Protein AF-A0A183Q0Q3-F1 (afdb_monomer_lite)

pLDDT: mean 81.03, std 18.26, range [31.83, 97.31]

InterPro domains:
  IPR005615 Glutathione synthase [PF03917] (34-105)
  IPR005615 Glutathione synthase [PTHR11130] (34-170)
  IPR037013 Glutathione synthase, substrate-binding domain superfamily [G3DSA:3.40.50.1760] (90-171)

Sequence (171 aa):
MLHVQGDLCDTKRTSLANRLQSTVVAAQSDIETQDEAWDGLLIRQVEFNMIACSFCGLAQRIVPQHRISLSLHGISSDLNNRVPDCFSADRFTEALLSACRMYVEDCSRRNLIASNISILVVVGKNEKNIYDQRALIGCLLLKNPKVNVLYHSFDYLKTGLKLDVNSRLFV

Radius of gyration: 22.53 Å; chains: 1; bounding box: 51×48×58 Å

Foldseek 3Di:
DDDPDDDDDVVVVVVVVVVVVVQVVVVPPDPPDPDPVCVPDRDDDDDDDDPPDFDLLPVQVVLVVVQVVCVVVVNNPPSCVVRPGDCSLVVVLVVVVVVQVVVCVVCVVVVHDDDQDAAEDEAAPPRDRVVRVCSSVVSNCVVPVSHHYHYDYPVCVVPVWDADPVRDIDD

Organism: NCBI:txid31246

Secondary structure (DSSP, 8-state):
---------HHHHHHHHHHHHHHHHHHTS------GGGTT----------SS---TTHHHHHHHHHHHHHHHTT--TTHHHHS----HHHHHHHHHHHHHHHHHHHHHHTT----S-EEEEEE-TT-S-HHHHHHHHHHHHHH-TT-EEEEEEHHHHHHH-EE-TT--EE-

Structure (mmCIF, N/CA/C/O backbone):
data_AF-A0A183Q0Q3-F1
#
_entry.id   AF-A0A183Q0Q3-F1
#
loop_
_atom_site.group_PDB
_atom_site.id
_atom_site.type_symbol
_atom_site.label_atom_id
_atom_site.label_alt_id
_atom_site.label_comp_id
_atom_site.label_asym_id
_atom_site.label_entity_id
_at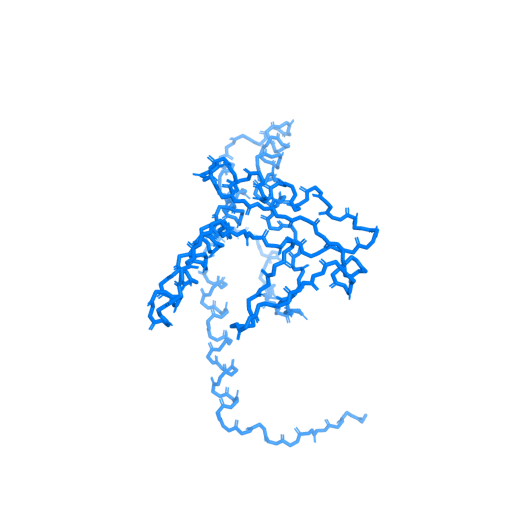om_site.label_seq_id
_atom_site.pdbx_PDB_ins_code
_atom_site.Cartn_x
_atom_site.Cartn_y
_atom_site.Cartn_z
_atom_site.occupancy
_atom_site.B_iso_or_equiv
_atom_site.auth_seq_id
_atom_site.auth_comp_id
_atom_site.auth_asym_id
_atom_site.auth_atom_id
_atom_site.pdbx_PDB_model_num
ATOM 1 N N . MET A 1 1 ? -11.225 -35.296 -24.385 1.00 33.66 1 MET A N 1
ATOM 2 C CA . MET A 1 1 ? -12.671 -35.185 -24.104 1.00 33.66 1 MET A CA 1
ATOM 3 C C . MET A 1 1 ? -12.832 -34.095 -23.046 1.00 33.66 1 MET A C 1
ATOM 5 O O . MET A 1 1 ? -12.749 -34.376 -21.862 1.00 33.66 1 MET A O 1
ATOM 9 N N . LEU A 1 2 ? -12.878 -32.830 -23.477 1.00 31.83 2 LEU A N 1
ATOM 10 C CA . LEU A 1 2 ? -13.093 -31.678 -22.595 1.00 31.83 2 LEU A CA 1
ATOM 11 C C . LEU A 1 2 ? -14.595 -31.401 -22.574 1.00 31.83 2 LEU A C 1
ATOM 13 O O . LEU A 1 2 ? -15.208 -31.262 -23.631 1.00 31.83 2 LEU A O 1
ATOM 17 N N . HIS A 1 3 ? -15.175 -31.397 -21.377 1.00 34.91 3 HIS A N 1
ATOM 18 C CA . HIS A 1 3 ? -16.588 -31.129 -21.148 1.00 34.91 3 HIS A CA 1
ATOM 19 C C . HIS A 1 3 ? -16.975 -29.761 -21.725 1.00 34.91 3 HIS A C 1
ATOM 21 O O . HIS A 1 3 ? -16.546 -28.720 -21.233 1.00 34.91 3 HIS A O 1
ATOM 27 N N . VAL A 1 4 ? -17.822 -29.779 -22.754 1.00 44.34 4 VAL A N 1
ATOM 28 C CA . VAL A 1 4 ? -18.576 -28.614 -23.219 1.00 44.34 4 VAL A CA 1
ATOM 29 C C . VAL A 1 4 ? -19.659 -28.357 -22.173 1.00 44.34 4 VAL A C 1
ATOM 31 O O . VAL A 1 4 ? -20.677 -29.048 -22.145 1.00 44.34 4 VAL A O 1
ATOM 34 N N . GLN A 1 5 ? -19.417 -27.421 -21.255 1.00 40.16 5 GLN A N 1
ATOM 35 C CA . GLN A 1 5 ? -20.437 -26.977 -20.309 1.00 40.16 5 GLN A CA 1
ATOM 36 C C . GLN A 1 5 ? -21.215 -25.797 -20.900 1.00 40.16 5 GLN A C 1
ATOM 38 O O . GLN A 1 5 ? -20.682 -24.703 -21.050 1.00 40.16 5 GLN A O 1
ATOM 43 N N . GLY A 1 6 ? -22.463 -26.120 -21.255 1.00 43.84 6 GLY A N 1
ATOM 44 C CA . GLY A 1 6 ? -23.705 -25.339 -21.232 1.00 43.84 6 GLY A CA 1
ATOM 45 C C . GLY A 1 6 ? -23.664 -23.814 -21.342 1.00 43.84 6 GLY A C 1
ATOM 46 O O . GLY A 1 6 ? -23.027 -23.129 -20.548 1.00 43.84 6 GLY A O 1
ATOM 47 N N . ASP A 1 7 ? -24.465 -23.319 -22.288 1.00 52.72 7 ASP A N 1
ATOM 48 C CA . ASP A 1 7 ? -24.843 -21.928 -22.545 1.00 52.72 7 ASP A CA 1
ATOM 49 C C . ASP A 1 7 ? -24.626 -20.945 -21.384 1.00 52.72 7 ASP A C 1
ATOM 51 O O . ASP A 1 7 ? -25.383 -20.878 -20.412 1.00 52.72 7 ASP A O 1
ATOM 55 N N . LEU A 1 8 ? -23.604 -20.099 -21.537 1.00 49.75 8 LEU A N 1
ATOM 56 C CA . LEU A 1 8 ? -23.497 -18.855 -20.785 1.00 49.75 8 LEU A CA 1
ATOM 57 C C . LEU A 1 8 ? -24.752 -18.009 -21.041 1.00 49.75 8 LEU A C 1
ATOM 59 O O . LEU A 1 8 ? -24.948 -17.529 -22.153 1.00 49.75 8 LEU A O 1
ATOM 63 N N . CYS A 1 9 ? -25.552 -17.803 -19.991 1.00 61.44 9 CYS A N 1
ATOM 64 C CA . CYS A 1 9 ? -26.641 -16.825 -19.939 1.00 61.44 9 CYS A CA 1
ATOM 65 C C . CYS A 1 9 ? -26.205 -15.492 -20.575 1.00 61.44 9 CYS A C 1
ATOM 67 O O . CYS A 1 9 ? -25.105 -15.009 -20.284 1.00 61.44 9 CYS A O 1
ATOM 69 N N . ASP A 1 10 ? -27.052 -14.902 -21.424 1.00 58.94 10 ASP A N 1
ATOM 70 C CA . ASP A 1 10 ? -26.712 -13.748 -22.269 1.00 58.94 10 ASP A CA 1
ATOM 71 C C . ASP A 1 10 ? -26.105 -12.581 -21.483 1.00 58.94 10 ASP A C 1
ATOM 73 O O . ASP A 1 10 ? -25.152 -11.957 -21.937 1.00 58.94 10 ASP A O 1
ATOM 77 N N . THR A 1 11 ? -26.527 -12.356 -20.239 1.00 54.56 11 THR A N 1
ATOM 78 C CA . THR A 1 11 ? -25.952 -11.334 -19.350 1.00 54.56 11 THR A CA 1
ATOM 79 C C . THR A 1 11 ? -24.469 -11.562 -19.046 1.00 54.56 11 THR A C 1
ATOM 81 O O . THR A 1 11 ? -23.697 -10.604 -18.968 1.00 54.56 11 THR A O 1
ATOM 84 N N . LYS A 1 12 ? -24.036 -12.821 -18.90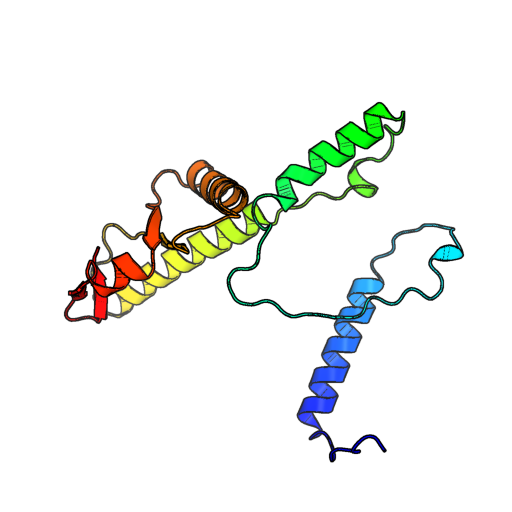3 1.00 51.16 12 LYS A N 1
ATOM 85 C CA . LYS A 1 12 ? -22.619 -13.171 -18.718 1.00 51.16 12 LYS A CA 1
ATOM 86 C C . LYS A 1 12 ? -21.833 -13.031 -20.018 1.00 51.16 12 LYS A C 1
ATOM 88 O O . LYS A 1 12 ? -20.692 -12.583 -19.954 1.00 51.16 12 LYS A O 1
ATOM 93 N N . ARG A 1 13 ? -22.425 -13.344 -21.180 1.00 56.53 13 ARG A N 1
ATOM 94 C CA . ARG A 1 13 ? -21.788 -13.105 -22.491 1.00 56.53 13 ARG A CA 1
ATOM 95 C C . ARG A 1 13 ? -21.576 -11.614 -22.735 1.00 56.53 13 ARG A C 1
ATOM 97 O O . ARG A 1 13 ? -20.466 -11.221 -23.075 1.00 56.53 13 ARG A O 1
ATOM 104 N N . THR A 1 14 ? -22.580 -10.784 -22.463 1.00 56.16 14 THR A N 1
ATOM 105 C CA . THR A 1 14 ? -22.493 -9.325 -22.615 1.00 56.16 14 THR A CA 1
ATOM 106 C C . THR A 1 14 ? -21.508 -8.708 -21.621 1.00 56.16 14 THR A C 1
ATOM 108 O O . THR A 1 14 ? -20.719 -7.844 -21.988 1.00 56.16 14 THR A O 1
ATOM 111 N N . SER A 1 15 ? -21.473 -9.191 -20.373 1.00 64.25 15 SER A N 1
ATOM 112 C CA . SER A 1 15 ? -20.476 -8.766 -19.378 1.00 64.25 15 SER A CA 1
ATOM 113 C C . SER A 1 15 ? -19.047 -9.128 -19.797 1.00 64.25 15 SER A C 1
ATOM 115 O O . SER A 1 15 ? -18.138 -8.306 -19.673 1.00 64.25 15 SER A O 1
ATOM 117 N N . LEU A 1 16 ? -18.844 -10.336 -20.333 1.00 58.16 16 LEU A N 1
ATOM 118 C CA . LEU A 1 16 ? -17.544 -10.784 -20.825 1.00 58.16 16 LEU A CA 1
ATOM 119 C C . LEU A 1 16 ? -17.117 -9.992 -22.068 1.00 58.16 16 LEU A C 1
ATOM 121 O O . LEU A 1 16 ? -15.980 -9.539 -22.130 1.00 58.16 16 LEU A O 1
ATOM 125 N N . ALA A 1 17 ? -18.032 -9.762 -23.012 1.00 62.97 17 ALA A N 1
ATOM 126 C CA . ALA A 1 17 ? -17.789 -8.967 -24.213 1.00 62.97 17 ALA A CA 1
ATOM 127 C C . ALA A 1 17 ? -17.422 -7.516 -23.873 1.00 62.97 17 ALA A C 1
ATOM 129 O O . ALA A 1 17 ? -16.444 -6.997 -24.399 1.00 62.97 17 ALA A O 1
ATOM 130 N N . ASN A 1 18 ? -18.123 -6.894 -22.921 1.00 60.84 18 ASN A N 1
ATOM 131 C CA . ASN A 1 18 ? -17.807 -5.539 -22.466 1.00 60.84 18 ASN A CA 1
ATOM 132 C C . ASN A 1 18 ? -16.433 -5.468 -21.788 1.00 60.84 18 ASN A C 1
ATOM 134 O O . ASN A 1 18 ? -15.676 -4.535 -22.038 1.00 60.84 18 ASN A O 1
ATOM 138 N N . ARG A 1 19 ? -16.075 -6.470 -20.972 1.00 54.09 19 ARG A N 1
ATOM 139 C CA . ARG A 1 19 ? -14.742 -6.553 -20.353 1.00 54.09 19 ARG A CA 1
ATOM 140 C C . ARG A 1 19 ? -13.642 -6.719 -21.396 1.00 54.09 19 ARG A C 1
ATOM 142 O O . ARG A 1 19 ? -12.633 -6.032 -21.308 1.00 54.09 19 ARG A O 1
ATOM 149 N N . LEU A 1 20 ? -13.856 -7.585 -22.387 1.00 52.72 20 LEU A N 1
ATOM 150 C CA . LEU A 1 20 ? -12.929 -7.779 -23.501 1.00 52.72 20 LEU A CA 1
ATOM 151 C C . LEU A 1 20 ? -12.763 -6.487 -24.307 1.00 52.72 20 LEU A C 1
ATOM 153 O O . LEU A 1 20 ? -11.634 -6.099 -24.587 1.00 52.72 20 LEU A O 1
ATOM 157 N N . GLN A 1 21 ? -13.854 -5.772 -24.586 1.00 59.03 21 GLN A N 1
ATOM 158 C CA . GLN A 1 21 ? -13.817 -4.480 -25.270 1.00 59.03 21 GLN A CA 1
ATOM 159 C C . GLN A 1 21 ? -13.019 -3.439 -24.468 1.00 59.03 21 GLN A C 1
ATOM 161 O O . GLN A 1 21 ? -12.169 -2.755 -25.028 1.00 59.03 21 GLN A O 1
ATOM 166 N N . SER A 1 22 ? -13.230 -3.343 -23.149 1.00 58.88 22 SER A N 1
ATOM 167 C CA . SER A 1 22 ? -12.467 -2.427 -22.288 1.00 58.88 22 SER A CA 1
ATOM 168 C C . SER A 1 22 ? -10.980 -2.780 -22.215 1.00 58.88 22 SER A C 1
ATOM 170 O O . SER A 1 22 ? -10.145 -1.883 -22.155 1.00 58.88 22 SER A O 1
ATOM 172 N N . THR A 1 23 ? -10.629 -4.068 -22.249 1.00 52.84 23 THR A N 1
ATOM 173 C CA . THR A 1 23 ? -9.229 -4.515 -22.303 1.00 52.84 23 THR A CA 1
ATOM 174 C C . THR A 1 23 ? -8.585 -4.213 -23.655 1.00 52.84 23 THR A C 1
ATOM 176 O O . THR A 1 23 ? -7.438 -3.786 -23.680 1.00 52.84 23 THR A O 1
ATOM 179 N N . VAL A 1 24 ? -9.314 -4.369 -24.764 1.00 55.69 24 VAL A N 1
ATOM 180 C CA . VAL A 1 24 ? -8.835 -3.996 -26.106 1.00 55.69 24 VAL A CA 1
ATOM 181 C C . VAL A 1 24 ? -8.574 -2.493 -26.187 1.00 55.69 24 VAL A C 1
ATOM 183 O O . VAL A 1 24 ? -7.516 -2.091 -26.650 1.00 55.69 24 VAL A O 1
ATOM 186 N N . VAL A 1 25 ? -9.480 -1.668 -25.659 1.00 56.56 25 VAL A N 1
ATOM 187 C CA . VAL A 1 25 ? -9.302 -0.207 -25.617 1.00 56.56 25 VAL A CA 1
ATOM 188 C C . VAL A 1 25 ? -8.125 0.195 -24.719 1.00 56.56 25 VAL A C 1
ATOM 190 O O . VAL A 1 25 ? -7.379 1.104 -25.061 1.00 56.56 25 VAL A O 1
ATOM 193 N N . ALA A 1 26 ? -7.904 -0.498 -23.598 1.00 50.25 26 ALA A N 1
ATOM 194 C CA . ALA A 1 26 ? -6.738 -0.257 -22.743 1.00 50.25 26 ALA A CA 1
ATOM 195 C C . ALA A 1 26 ? -5.414 -0.713 -23.387 1.00 50.25 26 ALA A C 1
ATOM 197 O O . ALA A 1 26 ? -4.374 -0.128 -23.110 1.00 50.25 26 ALA A O 1
ATOM 198 N N . ALA A 1 27 ? -5.447 -1.738 -24.245 1.00 51.66 27 ALA A N 1
ATOM 199 C CA . ALA A 1 27 ? -4.292 -2.208 -25.011 1.00 51.66 27 ALA A CA 1
ATOM 200 C C . ALA A 1 27 ? -3.973 -1.323 -26.232 1.00 51.66 27 ALA A C 1
ATOM 202 O O . ALA A 1 27 ? -2.880 -1.418 -26.775 1.00 51.66 27 ALA A O 1
ATOM 203 N N . GLN A 1 28 ? -4.911 -0.464 -26.643 1.00 47.44 28 GLN A N 1
ATOM 204 C CA . GLN A 1 28 ? -4.747 0.538 -27.701 1.00 47.44 28 GLN A CA 1
ATOM 205 C C . GLN A 1 28 ? -4.154 1.863 -27.194 1.00 47.44 28 GLN A C 1
ATOM 207 O O . GLN A 1 28 ? -4.140 2.839 -27.935 1.00 47.44 28 GLN A O 1
ATOM 212 N N . SER A 1 29 ? -3.682 1.951 -25.941 1.00 47.00 29 SER A N 1
ATOM 213 C CA . SER A 1 29 ? -2.857 3.098 -25.550 1.00 47.00 29 SER A CA 1
ATOM 214 C C . SER A 1 29 ? -1.511 2.978 -26.265 1.00 47.00 29 SER A C 1
ATOM 216 O O . SER A 1 29 ? -0.659 2.195 -25.844 1.00 47.00 29 SER A O 1
ATOM 218 N N . ASP A 1 30 ? -1.379 3.705 -27.371 1.00 41.78 30 ASP A N 1
ATOM 219 C CA . ASP A 1 30 ? -0.258 3.650 -28.304 1.00 41.78 30 ASP A CA 1
ATOM 220 C C . ASP A 1 30 ? 1.094 3.786 -27.592 1.00 41.78 30 ASP A C 1
ATOM 222 O O . ASP A 1 30 ? 1.484 4.857 -27.122 1.00 41.78 30 ASP A O 1
ATOM 226 N N . ILE A 1 31 ? 1.832 2.679 -27.538 1.00 47.97 31 ILE A N 1
ATOM 227 C CA . ILE A 1 31 ? 3.287 2.710 -27.451 1.00 47.97 31 ILE A CA 1
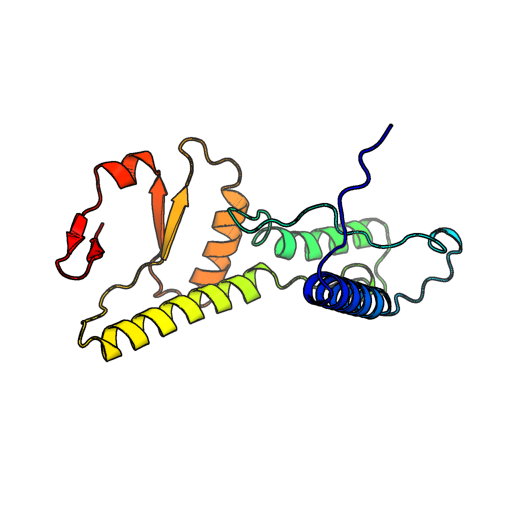ATOM 228 C C . ILE A 1 31 ? 3.751 2.594 -28.901 1.00 47.97 31 ILE A C 1
ATOM 230 O O . ILE A 1 31 ? 3.748 1.505 -29.472 1.00 47.97 31 ILE A O 1
ATOM 234 N N . GLU A 1 32 ? 4.091 3.722 -29.526 1.00 44.47 32 GLU A N 1
ATOM 235 C CA . GLU A 1 32 ? 4.758 3.721 -30.828 1.00 44.47 32 GLU A CA 1
ATOM 236 C C . GLU A 1 32 ? 6.136 3.063 -30.677 1.00 44.47 32 GLU A C 1
ATOM 238 O O . GLU A 1 32 ? 7.121 3.702 -30.307 1.00 44.47 32 GLU A O 1
ATOM 243 N N . THR A 1 33 ? 6.227 1.770 -30.968 1.00 44.44 33 THR A N 1
ATOM 244 C CA . THR A 1 33 ? 7.508 1.097 -31.190 1.00 44.44 33 THR A CA 1
ATOM 245 C C . THR A 1 33 ? 7.418 0.297 -32.476 1.00 44.44 33 THR A C 1
ATOM 247 O O . THR A 1 33 ? 6.693 -0.691 -32.542 1.00 44.44 33 THR A O 1
ATOM 250 N N . GLN A 1 34 ? 8.157 0.745 -33.494 1.00 44.19 34 GLN A N 1
ATOM 251 C CA . GLN A 1 34 ? 8.417 0.045 -34.757 1.00 44.19 34 GLN A CA 1
ATOM 252 C C . GLN A 1 34 ? 9.241 -1.242 -34.532 1.00 44.19 34 GLN A C 1
ATOM 254 O O . GLN A 1 34 ? 10.334 -1.380 -35.071 1.00 44.19 34 GLN A O 1
ATOM 259 N N . ASP A 1 35 ? 8.750 -2.173 -33.717 1.00 44.81 35 ASP A N 1
ATOM 260 C CA . ASP A 1 35 ? 9.337 -3.501 -33.551 1.00 44.81 35 ASP A CA 1
ATOM 261 C C . ASP A 1 35 ? 8.266 -4.547 -33.883 1.00 44.81 35 ASP A C 1
ATOM 263 O O . ASP A 1 35 ? 7.379 -4.823 -33.074 1.00 44.81 35 ASP A O 1
ATOM 267 N N . GLU A 1 36 ? 8.390 -5.178 -35.058 1.00 48.91 36 GLU A N 1
ATOM 268 C CA . GLU A 1 36 ? 7.571 -6.317 -35.526 1.00 48.91 36 GLU A CA 1
ATOM 269 C C . GLU A 1 36 ? 7.540 -7.493 -34.518 1.00 48.91 36 GLU A C 1
ATOM 271 O O . GLU A 1 36 ? 6.729 -8.408 -34.629 1.00 48.91 36 GLU A O 1
ATOM 276 N N . ALA A 1 37 ? 8.405 -7.480 -33.496 1.00 51.94 37 ALA A N 1
ATOM 277 C CA . ALA A 1 37 ? 8.451 -8.464 -32.416 1.00 51.94 37 ALA A CA 1
ATOM 278 C C . ALA A 1 37 ? 7.217 -8.444 -31.488 1.00 51.94 37 ALA A C 1
ATOM 280 O O . ALA A 1 37 ? 6.972 -9.429 -30.787 1.00 51.94 37 ALA A O 1
ATOM 281 N N . TRP A 1 38 ? 6.452 -7.346 -31.463 1.00 51.25 38 TRP A N 1
ATOM 282 C CA . TRP A 1 38 ? 5.247 -7.215 -30.631 1.00 51.25 38 TRP A CA 1
ATOM 283 C C . TRP A 1 38 ? 3.947 -7.499 -31.388 1.00 51.25 38 TRP A C 1
ATOM 285 O O . TRP A 1 38 ? 2.904 -7.679 -30.747 1.00 51.25 38 TRP A O 1
ATOM 295 N N . ASP A 1 39 ? 4.005 -7.612 -32.719 1.00 46.81 39 ASP A N 1
ATOM 296 C CA . ASP A 1 39 ? 2.855 -7.938 -33.559 1.00 46.81 39 ASP A CA 1
ATOM 297 C C . ASP A 1 39 ? 2.366 -9.360 -33.248 1.00 46.81 39 ASP A C 1
ATOM 299 O O . ASP A 1 39 ? 2.906 -10.372 -33.693 1.00 46.81 39 ASP A O 1
ATOM 303 N N . GLY A 1 40 ? 1.325 -9.437 -32.416 1.00 59.00 40 GLY A N 1
ATOM 304 C CA . GLY A 1 40 ? 0.703 -10.686 -31.969 1.00 59.00 40 GLY A CA 1
ATOM 305 C C . GLY A 1 40 ? 0.726 -10.918 -30.457 1.00 59.00 40 GLY A C 1
ATOM 306 O O . GLY A 1 40 ? 0.083 -11.861 -29.981 1.00 59.00 40 GLY A O 1
ATOM 307 N N . LEU A 1 41 ? 1.397 -10.066 -29.673 1.00 61.81 41 LEU A N 1
ATOM 308 C CA . LEU A 1 41 ? 1.360 -10.151 -28.213 1.00 61.81 41 LEU A CA 1
ATOM 309 C C . LEU A 1 41 ? 0.076 -9.514 -27.669 1.00 61.81 41 LEU A C 1
ATOM 311 O O . LEU A 1 41 ? -0.070 -8.302 -27.561 1.00 61.81 41 LEU A O 1
ATOM 315 N N . LEU A 1 42 ? -0.878 -10.370 -27.303 1.00 77.25 42 LEU A N 1
ATOM 316 C CA . LEU A 1 42 ? -2.136 -9.963 -26.685 1.00 77.25 42 LEU A CA 1
ATOM 317 C C . LEU A 1 42 ? -2.032 -10.030 -25.160 1.00 77.25 42 LEU A C 1
ATOM 319 O O . LEU A 1 42 ? -1.717 -11.081 -24.596 1.00 77.25 42 LEU A O 1
ATOM 323 N N . ILE A 1 43 ? -2.390 -8.936 -24.484 1.00 81.31 43 ILE A N 1
ATOM 324 C CA . ILE A 1 43 ? -2.555 -8.926 -23.028 1.00 81.31 43 ILE A CA 1
ATOM 325 C C . ILE A 1 43 ? -3.722 -9.852 -22.665 1.00 81.31 43 ILE A C 1
ATOM 327 O O . ILE A 1 43 ? -4.858 -9.652 -23.097 1.00 81.31 43 ILE A O 1
ATOM 331 N N . ARG A 1 44 ? -3.452 -10.871 -21.844 1.00 85.44 44 ARG A N 1
ATOM 332 C CA . ARG A 1 44 ? -4.469 -11.788 -21.312 1.00 85.44 44 ARG A CA 1
ATOM 333 C C . ARG A 1 44 ? -4.481 -11.729 -19.793 1.00 85.44 44 ARG A C 1
ATOM 335 O O . ARG A 1 44 ? -3.435 -11.789 -19.153 1.00 85.44 44 ARG A O 1
ATOM 342 N N . GLN A 1 45 ? -5.674 -11.641 -19.213 1.00 89.44 45 GLN A N 1
ATOM 343 C CA . GLN A 1 45 ? -5.839 -11.732 -17.767 1.00 89.44 45 GLN A CA 1
ATOM 344 C C . GLN A 1 45 ? -5.579 -13.173 -17.312 1.00 89.44 45 GLN A C 1
ATOM 346 O O . GLN A 1 45 ? -6.280 -14.087 -17.738 1.00 89.44 45 GLN A O 1
ATOM 351 N N . VAL A 1 46 ? -4.593 -13.352 -16.434 1.00 91.50 46 VAL A N 1
ATOM 352 C CA . VAL A 1 46 ? -4.248 -14.663 -15.856 1.00 91.50 46 VAL A CA 1
ATOM 353 C C . VAL A 1 46 ? -4.818 -14.827 -14.447 1.00 91.50 46 VAL A C 1
ATOM 355 O O . VAL A 1 46 ? -5.225 -15.921 -14.082 1.00 91.50 46 VAL A O 1
ATOM 358 N N . GLU A 1 47 ? -4.893 -13.740 -13.676 1.00 91.31 47 GLU A N 1
ATOM 359 C CA . GLU A 1 47 ? -5.222 -13.774 -12.248 1.00 91.31 47 GLU A CA 1
ATOM 360 C C . GLU A 1 47 ? -6.065 -12.552 -11.846 1.00 91.31 47 GLU A C 1
ATOM 362 O O . GLU A 1 47 ? -6.029 -11.501 -12.502 1.00 91.31 47 GLU A O 1
ATOM 367 N N . PHE A 1 48 ? -6.828 -12.673 -10.758 1.00 94.31 48 PHE A N 1
ATOM 368 C CA . PHE A 1 48 ? -7.538 -11.553 -10.143 1.00 94.31 48 PHE A CA 1
ATOM 369 C C . PHE A 1 48 ? -7.415 -11.610 -8.620 1.00 94.31 48 PHE A C 1
ATOM 371 O O . PHE A 1 48 ? -8.075 -12.405 -7.955 1.00 94.31 48 PHE A O 1
ATOM 378 N N . ASN A 1 49 ? -6.591 -10.721 -8.066 1.00 93.31 49 ASN A N 1
ATOM 379 C CA . ASN A 1 49 ? -6.309 -10.673 -6.635 1.00 93.31 49 ASN A CA 1
ATOM 380 C C . ASN A 1 49 ? -7.158 -9.598 -5.944 1.00 93.31 49 ASN A C 1
ATOM 382 O O . ASN A 1 49 ? -7.160 -8.443 -6.367 1.00 93.31 49 ASN A O 1
ATOM 386 N N . MET A 1 50 ? -7.836 -9.975 -4.856 1.00 92.31 50 MET A N 1
ATOM 387 C CA . MET A 1 50 ? -8.669 -9.069 -4.041 1.00 92.31 50 MET A CA 1
ATOM 388 C C . MET A 1 50 ? -8.229 -8.965 -2.581 1.00 92.31 50 MET A C 1
ATOM 390 O O . MET A 1 50 ? -8.676 -8.074 -1.863 1.00 92.31 50 MET A O 1
ATOM 394 N N . ILE A 1 51 ? -7.385 -9.886 -2.120 1.00 91.88 51 ILE A N 1
ATOM 395 C CA . ILE A 1 51 ? -6.967 -9.987 -0.723 1.00 91.88 51 ILE A CA 1
ATOM 396 C C . ILE A 1 51 ? -5.447 -10.021 -0.695 1.00 91.88 51 ILE A C 1
ATOM 398 O O . ILE A 1 51 ? -4.834 -10.766 -1.454 1.00 91.88 51 ILE A O 1
ATOM 402 N N . ALA A 1 52 ? -4.856 -9.217 0.193 1.00 89.50 52 ALA A N 1
ATOM 403 C CA . ALA A 1 52 ? -3.410 -9.168 0.418 1.00 89.50 52 ALA A CA 1
ATOM 404 C C . ALA A 1 52 ? -2.580 -8.966 -0.871 1.00 89.50 52 ALA A C 1
ATOM 406 O O . ALA A 1 52 ? -1.494 -9.528 -1.027 1.00 89.50 52 ALA A O 1
ATOM 407 N N . CYS A 1 53 ? -3.089 -8.142 -1.794 1.00 94.00 53 CYS A N 1
ATOM 408 C CA . CYS A 1 53 ? -2.375 -7.768 -3.011 1.00 94.00 53 CYS A CA 1
ATOM 409 C C . CYS A 1 53 ? -1.059 -7.072 -2.650 1.00 94.00 53 CYS A C 1
ATOM 411 O O . CYS A 1 53 ? -1.050 -6.049 -1.967 1.00 94.00 53 CYS A O 1
ATOM 413 N N . SER A 1 54 ? 0.048 -7.648 -3.105 1.00 94.56 54 SER A N 1
ATOM 414 C CA . SER A 1 54 ? 1.396 -7.187 -2.777 1.00 94.56 54 SER A CA 1
ATOM 415 C C . SER A 1 54 ? 1.918 -6.151 -3.775 1.00 94.56 54 SER A C 1
ATOM 417 O O . SER A 1 54 ? 1.427 -6.045 -4.897 1.00 94.56 54 SER A O 1
ATOM 419 N N . PHE A 1 55 ? 2.962 -5.435 -3.359 1.00 96.50 55 PHE A N 1
ATOM 420 C CA . PHE A 1 55 ? 3.759 -4.474 -4.130 1.00 96.50 55 PHE A CA 1
ATOM 421 C C . PHE A 1 55 ? 3.108 -3.111 -4.365 1.00 96.50 55 PHE A C 1
ATOM 423 O O . PHE A 1 55 ? 3.648 -2.297 -5.110 1.00 96.50 55 PHE A O 1
ATOM 430 N N . CYS A 1 56 ? 2.000 -2.806 -3.690 1.00 96.12 56 CYS A N 1
ATOM 431 C CA . CYS A 1 56 ? 1.367 -1.493 -3.794 1.00 96.12 56 CYS A CA 1
ATOM 432 C C . CYS A 1 56 ? 2.297 -0.360 -3.316 1.00 96.12 56 CYS A C 1
ATOM 434 O O . CYS A 1 56 ? 2.338 0.706 -3.929 1.00 96.12 56 CYS A O 1
ATOM 436 N N . GLY A 1 57 ? 3.081 -0.592 -2.262 1.00 96.31 57 GLY A N 1
ATOM 437 C CA . GLY A 1 57 ? 4.065 0.354 -1.740 1.00 96.31 57 GLY A CA 1
ATOM 438 C C . GLY A 1 57 ? 5.375 0.366 -2.536 1.00 96.31 57 GLY A C 1
ATOM 439 O O . GLY A 1 57 ? 5.906 1.433 -2.847 1.00 96.31 57 GLY A O 1
ATOM 440 N N . LEU A 1 58 ? 5.916 -0.810 -2.866 1.00 97.19 58 LEU A N 1
ATOM 441 C CA . LEU A 1 58 ? 7.223 -0.941 -3.522 1.00 97.19 58 LEU A CA 1
ATOM 442 C C . LEU A 1 58 ? 7.200 -0.621 -5.018 1.00 97.19 58 LEU A C 1
ATOM 444 O O . LEU A 1 58 ? 8.198 -0.101 -5.515 1.00 97.19 58 LEU A O 1
ATOM 448 N N . ALA A 1 59 ? 6.097 -0.872 -5.732 1.00 96.38 59 ALA A N 1
ATOM 449 C CA . ALA A 1 59 ? 6.017 -0.615 -7.174 1.00 96.38 59 ALA A CA 1
ATOM 450 C C . ALA A 1 59 ? 6.291 0.855 -7.513 1.00 96.38 59 ALA A C 1
ATOM 452 O O . ALA A 1 59 ? 6.973 1.161 -8.483 1.00 96.38 59 ALA A O 1
ATOM 453 N N . GLN A 1 60 ? 5.842 1.781 -6.673 1.00 95.69 60 GLN A N 1
ATOM 454 C CA . GLN A 1 60 ? 6.148 3.195 -6.853 1.00 95.69 60 GLN A CA 1
ATOM 455 C C . GLN A 1 60 ? 7.636 3.520 -6.629 1.00 95.69 60 GLN A C 1
ATOM 457 O O . GLN A 1 60 ? 8.195 4.393 -7.289 1.00 95.69 60 GLN A O 1
ATOM 462 N N . ARG A 1 61 ? 8.317 2.797 -5.733 1.00 94.75 61 ARG A N 1
ATOM 463 C CA . ARG A 1 61 ? 9.745 3.008 -5.437 1.00 94.75 61 ARG A CA 1
ATOM 464 C C . ARG A 1 61 ? 10.679 2.415 -6.490 1.00 94.75 61 ARG A C 1
ATOM 466 O O . ARG A 1 61 ? 11.811 2.881 -6.595 1.00 94.75 61 ARG A O 1
ATOM 473 N N . ILE A 1 62 ? 10.233 1.416 -7.255 1.00 96.62 62 ILE A N 1
ATOM 474 C CA . ILE A 1 62 ? 11.075 0.782 -8.280 1.00 96.62 62 ILE A CA 1
ATOM 475 C C . ILE A 1 62 ? 11.252 1.669 -9.518 1.00 96.62 62 ILE A C 1
ATOM 477 O O . ILE A 1 62 ? 12.302 1.629 -10.151 1.00 96.62 62 ILE A O 1
ATOM 481 N N . VAL A 1 63 ? 10.271 2.523 -9.829 1.00 96.62 63 VAL A N 1
ATOM 482 C CA . VAL A 1 63 ? 10.302 3.430 -10.990 1.00 96.62 63 VAL A CA 1
ATOM 483 C C . VAL A 1 63 ? 11.594 4.258 -11.061 1.00 96.62 63 VAL A C 1
ATOM 485 O O . VAL A 1 63 ? 12.314 4.140 -12.056 1.00 96.62 63 VAL A O 1
ATOM 488 N N . PRO A 1 64 ? 11.971 5.051 -10.035 1.00 95.94 64 PRO A N 1
ATOM 489 C CA . PRO A 1 64 ? 13.218 5.811 -10.085 1.00 95.94 64 PRO A CA 1
ATOM 490 C C . PRO A 1 64 ? 14.458 4.910 -10.153 1.00 95.94 64 PRO A C 1
ATOM 492 O O . PRO A 1 64 ? 15.433 5.281 -10.799 1.00 95.94 64 PRO A O 1
ATOM 495 N N . GLN A 1 65 ? 14.427 3.715 -9.552 1.00 96.75 65 GLN A N 1
ATOM 496 C CA . GLN A 1 65 ? 15.552 2.774 -9.608 1.00 96.75 65 GLN A CA 1
ATOM 497 C C . GLN A 1 65 ? 15.785 2.253 -11.030 1.00 96.75 65 GLN A C 1
ATOM 499 O O . GLN A 1 65 ? 16.928 2.202 -11.482 1.00 96.75 65 GLN A O 1
ATOM 504 N N . HIS A 1 66 ? 14.719 1.936 -11.768 1.00 96.38 66 HIS A N 1
ATOM 505 C CA . HIS A 1 66 ? 14.824 1.551 -13.175 1.00 96.38 66 HIS A CA 1
ATOM 506 C C . HIS A 1 66 ? 15.348 2.699 -14.045 1.00 96.38 66 HIS A C 1
ATOM 508 O O . HIS A 1 66 ? 16.233 2.480 -14.869 1.00 96.38 66 HIS A O 1
ATOM 514 N N . ARG A 1 67 ? 14.881 3.935 -13.826 1.00 95.19 67 ARG A N 1
ATOM 515 C CA . ARG A 1 67 ? 15.394 5.115 -14.549 1.00 95.19 67 ARG A CA 1
ATOM 516 C C . ARG A 1 67 ? 16.888 5.349 -14.290 1.00 95.19 67 ARG A C 1
ATOM 518 O O . ARG A 1 67 ? 17.643 5.609 -15.226 1.00 95.19 67 ARG A O 1
ATOM 525 N N . ILE A 1 68 ? 17.328 5.208 -13.037 1.00 95.50 68 ILE A N 1
ATOM 526 C CA . ILE A 1 68 ? 18.751 5.264 -12.668 1.00 95.50 68 ILE A CA 1
ATOM 527 C C . ILE A 1 68 ? 19.529 4.144 -13.366 1.00 95.50 68 ILE A C 1
ATOM 529 O O . ILE A 1 68 ? 20.578 4.405 -13.945 1.00 95.50 68 ILE A O 1
ATOM 533 N N . SER A 1 69 ? 19.010 2.914 -13.360 1.00 95.19 69 SER A N 1
ATOM 534 C CA . SER A 1 69 ? 19.654 1.774 -14.021 1.00 95.19 69 SER A CA 1
ATOM 535 C C . SER A 1 69 ? 19.850 2.014 -15.521 1.00 95.19 69 SER A C 1
ATOM 537 O O . SER A 1 69 ? 20.950 1.804 -16.026 1.00 95.19 69 SER A O 1
ATOM 539 N N . LEU A 1 70 ? 18.839 2.539 -16.219 1.00 92.62 70 LEU A N 1
ATOM 540 C CA . LEU A 1 70 ? 18.950 2.923 -17.631 1.00 92.62 70 LEU A CA 1
ATOM 541 C C . LEU A 1 70 ? 20.014 4.006 -17.847 1.00 92.62 70 LEU A C 1
ATOM 543 O O . LEU A 1 70 ? 20.852 3.881 -18.741 1.00 92.62 70 LEU A O 1
ATOM 547 N N . SER A 1 71 ? 20.040 5.012 -16.971 1.00 91.94 71 SER A N 1
ATOM 548 C CA . SER A 1 71 ? 21.015 6.107 -17.042 1.00 91.94 71 SER A CA 1
ATOM 549 C C . SER A 1 71 ? 22.452 5.604 -16.897 1.00 91.94 71 SER A C 1
ATOM 551 O O . SER A 1 71 ? 23.339 6.051 -17.621 1.00 91.94 71 SER A O 1
ATOM 553 N N . LEU A 1 72 ? 22.684 4.632 -16.007 1.00 92.19 72 LEU A N 1
ATOM 554 C CA . LEU A 1 72 ? 23.992 3.995 -15.817 1.00 92.19 72 LEU A CA 1
ATOM 555 C C . LEU A 1 72 ? 24.465 3.211 -17.052 1.00 92.19 72 LEU A C 1
ATOM 557 O O . LEU A 1 72 ? 25.666 3.040 -17.232 1.00 92.19 72 LEU A O 1
ATOM 561 N N . HIS A 1 73 ? 23.544 2.782 -17.917 1.00 92.81 73 HIS A N 1
ATOM 562 C CA . HIS A 1 73 ? 23.851 2.130 -19.194 1.00 92.81 73 HIS A CA 1
ATOM 563 C C . HIS A 1 73 ? 23.909 3.119 -20.373 1.00 92.81 73 HIS A C 1
ATOM 565 O O . HIS A 1 73 ? 23.935 2.702 -21.528 1.00 92.81 73 HIS A O 1
ATOM 571 N N . GLY A 1 74 ? 23.924 4.429 -20.105 1.00 89.81 74 GLY A N 1
ATOM 572 C CA . GLY A 1 74 ? 24.005 5.468 -21.135 1.00 89.81 74 GLY A CA 1
ATOM 573 C C . GLY A 1 74 ? 22.669 5.816 -21.797 1.00 89.81 74 GLY A C 1
ATOM 574 O O . GLY A 1 74 ? 22.648 6.617 -22.728 1.00 89.81 74 GLY A O 1
ATOM 575 N N . ILE A 1 75 ? 21.550 5.267 -21.314 1.00 89.75 75 ILE A N 1
ATOM 576 C CA . ILE A 1 75 ? 20.206 5.605 -21.793 1.00 89.75 75 ILE A CA 1
ATOM 577 C C . ILE A 1 75 ? 19.646 6.692 -20.878 1.00 89.75 75 ILE A C 1
ATOM 579 O O . ILE A 1 75 ? 19.126 6.403 -19.804 1.00 89.75 75 ILE A O 1
ATOM 583 N N . SER A 1 76 ? 19.781 7.953 -21.282 1.00 83.00 76 SER A N 1
ATOM 584 C CA . SER A 1 76 ? 19.357 9.114 -20.481 1.00 83.00 76 SER A CA 1
ATOM 585 C C . SER A 1 76 ? 18.220 9.923 -21.106 1.00 83.00 76 SER A C 1
ATOM 587 O O . SER A 1 76 ? 17.578 10.714 -20.414 1.00 83.00 76 SER A O 1
ATOM 589 N N . SER A 1 77 ? 17.937 9.723 -22.394 1.00 86.88 77 SER A N 1
ATOM 590 C CA . SER A 1 77 ? 16.815 10.364 -23.074 1.00 86.88 77 SER A CA 1
ATOM 591 C C . SER A 1 77 ? 15.507 9.617 -22.815 1.00 86.88 77 SER A C 1
ATOM 593 O O . SER A 1 77 ? 15.455 8.387 -22.767 1.00 86.88 77 SER A O 1
ATOM 595 N N . ASP A 1 78 ? 14.435 10.390 -22.662 1.00 86.88 78 ASP A N 1
ATOM 596 C CA . ASP A 1 78 ? 13.057 9.898 -22.632 1.00 86.88 78 ASP A CA 1
ATOM 597 C C . ASP A 1 78 ? 12.735 8.838 -21.553 1.00 86.88 78 ASP A C 1
ATOM 599 O O . ASP A 1 78 ? 11.917 7.931 -21.722 1.00 86.88 78 ASP A O 1
ATOM 603 N N . LEU A 1 79 ? 13.390 8.943 -20.395 1.00 84.06 79 LEU A N 1
ATOM 604 C CA . LEU A 1 79 ? 13.242 7.979 -19.299 1.00 84.06 79 LEU A CA 1
ATOM 605 C C . LEU A 1 79 ? 11.820 7.890 -18.732 1.00 84.06 79 LEU A C 1
ATOM 607 O O . LEU A 1 79 ? 11.439 6.839 -18.219 1.00 84.06 79 LEU A O 1
ATOM 611 N N . ASN A 1 80 ? 11.042 8.970 -18.809 1.00 87.62 80 ASN A N 1
ATOM 612 C CA . ASN A 1 80 ? 9.681 8.999 -18.275 1.00 87.62 80 ASN A CA 1
ATOM 613 C C . ASN A 1 80 ? 8.693 8.229 -19.156 1.00 87.62 80 ASN A C 1
ATOM 615 O O . ASN A 1 80 ? 7.799 7.592 -18.611 1.00 87.62 80 ASN A O 1
ATOM 619 N N . ASN A 1 81 ? 8.871 8.232 -20.479 1.00 86.75 81 ASN A N 1
ATOM 620 C CA . ASN A 1 81 ? 8.041 7.417 -21.367 1.00 86.75 81 ASN A CA 1
ATOM 621 C C . ASN A 1 81 ? 8.463 5.944 -21.309 1.00 86.75 81 ASN A C 1
ATOM 623 O O . ASN A 1 81 ? 7.618 5.055 -21.271 1.00 86.75 81 ASN A O 1
ATOM 627 N N . ARG A 1 82 ? 9.776 5.678 -21.228 1.00 84.81 82 ARG A N 1
ATOM 628 C CA . ARG A 1 82 ? 10.321 4.312 -21.123 1.00 84.81 82 ARG A CA 1
ATOM 629 C C . ARG A 1 82 ? 9.982 3.630 -19.801 1.00 84.81 82 ARG A C 1
ATOM 631 O O . ARG A 1 82 ? 9.762 2.424 -19.765 1.00 84.81 82 ARG A O 1
ATOM 638 N N . VAL A 1 83 ? 9.973 4.389 -18.709 1.00 92.31 83 VAL A N 1
ATOM 639 C CA . VAL A 1 83 ? 9.579 3.915 -17.381 1.00 92.31 83 VAL A CA 1
ATOM 640 C C . VAL A 1 83 ? 8.561 4.906 -16.826 1.00 92.31 83 VAL A C 1
ATOM 642 O O . VAL A 1 83 ? 8.970 5.874 -16.180 1.00 92.31 83 VAL A O 1
ATOM 645 N N . PRO A 1 84 ? 7.257 4.694 -17.068 1.00 93.38 84 PRO A N 1
ATOM 646 C CA . PRO A 1 84 ? 6.200 5.579 -16.589 1.00 93.38 84 PRO A CA 1
ATOM 647 C C . PRO A 1 84 ? 6.167 5.711 -15.068 1.00 93.38 84 PRO A C 1
ATOM 649 O O . PRO A 1 84 ? 6.612 4.826 -14.331 1.00 93.38 84 PRO A O 1
ATOM 652 N N . ASP A 1 85 ? 5.626 6.831 -14.590 1.00 94.00 85 ASP A N 1
ATOM 653 C CA . ASP A 1 85 ? 5.382 7.011 -13.162 1.00 94.00 85 ASP A CA 1
ATOM 654 C C . ASP A 1 85 ? 4.363 5.988 -12.643 1.00 94.00 85 ASP A C 1
ATOM 656 O O . ASP A 1 85 ? 3.392 5.629 -13.311 1.00 94.00 85 ASP A O 1
ATOM 660 N N . CYS A 1 86 ? 4.568 5.548 -11.405 1.00 95.12 86 CYS A N 1
ATOM 661 C CA . CYS A 1 86 ? 3.655 4.668 -10.694 1.00 95.12 86 CYS A CA 1
ATOM 662 C C . CYS A 1 86 ? 3.195 5.374 -9.422 1.00 95.12 86 CYS A C 1
ATOM 664 O O . CYS A 1 86 ? 4.014 5.759 -8.595 1.00 95.12 86 CYS A O 1
ATOM 666 N N . PHE A 1 87 ? 1.882 5.523 -9.261 1.00 96.12 87 PHE A N 1
ATOM 667 C CA . PHE A 1 87 ? 1.266 6.207 -8.118 1.00 96.12 87 PHE A CA 1
ATOM 668 C C . PHE A 1 87 ? 0.464 5.237 -7.243 1.00 96.12 87 PHE A C 1
ATOM 670 O O . PHE A 1 87 ? -0.538 5.618 -6.638 1.00 96.12 87 PHE A O 1
ATOM 677 N N . SER A 1 88 ? 0.833 3.954 -7.232 1.00 96.38 88 SER A N 1
ATOM 678 C CA . SER A 1 88 ? 0.069 2.907 -6.547 1.00 96.38 88 SER A CA 1
ATOM 679 C C . SER A 1 88 ? -0.087 3.195 -5.053 1.00 96.38 88 SER A C 1
ATOM 681 O O . SER A 1 88 ? -1.204 3.141 -4.537 1.00 96.38 88 SER A O 1
ATOM 683 N N . ALA A 1 89 ? 1.002 3.570 -4.376 1.00 96.88 89 ALA A N 1
ATOM 684 C CA . ALA A 1 89 ? 0.993 3.848 -2.944 1.00 96.88 89 ALA A CA 1
ATOM 685 C C . ALA A 1 89 ? 0.200 5.122 -2.627 1.00 96.88 89 ALA A C 1
ATOM 687 O O . ALA A 1 89 ? -0.595 5.141 -1.684 1.00 96.88 89 ALA A O 1
ATOM 688 N N . ASP A 1 90 ? 0.367 6.162 -3.450 1.00 96.75 90 ASP A N 1
ATOM 689 C CA . ASP A 1 90 ? -0.378 7.414 -3.332 1.00 96.75 90 ASP A CA 1
ATOM 690 C C . ASP A 1 90 ? -1.883 7.195 -3.458 1.00 96.75 90 ASP A C 1
ATOM 692 O O . ASP A 1 90 ? -2.648 7.635 -2.600 1.00 96.75 90 ASP A O 1
ATOM 696 N N . ARG A 1 91 ? -2.316 6.509 -4.521 1.00 96.81 91 ARG A N 1
ATOM 697 C CA . ARG A 1 91 ? -3.736 6.280 -4.809 1.00 96.81 91 ARG A CA 1
ATOM 698 C C . ARG A 1 91 ? -4.379 5.374 -3.766 1.00 96.81 91 ARG A C 1
ATOM 700 O O . ARG A 1 91 ? -5.500 5.644 -3.342 1.00 96.81 91 ARG A O 1
ATOM 707 N N . PHE A 1 92 ? -3.670 4.343 -3.312 1.00 96.50 92 PHE A N 1
ATOM 708 C CA . PHE A 1 92 ? -4.174 3.466 -2.259 1.00 96.50 92 PHE A CA 1
ATOM 709 C C . PHE A 1 92 ? -4.276 4.189 -0.912 1.00 96.50 92 PHE A C 1
ATOM 711 O O . PHE A 1 92 ? -5.248 4.013 -0.182 1.00 96.50 92 PHE A O 1
ATOM 718 N N . THR A 1 93 ? -3.320 5.066 -0.608 1.00 96.31 93 THR A N 1
ATOM 719 C CA . THR A 1 93 ? -3.375 5.944 0.565 1.00 96.31 93 THR A CA 1
ATOM 720 C C . THR A 1 93 ? -4.613 6.841 0.545 1.00 96.31 93 THR A C 1
ATOM 722 O O . THR A 1 93 ? -5.323 6.920 1.547 1.00 96.31 93 THR A O 1
ATOM 725 N N . GLU A 1 94 ? -4.927 7.471 -0.593 1.00 96.62 94 GLU A N 1
ATOM 726 C CA . GLU A 1 94 ? -6.152 8.273 -0.714 1.00 96.62 94 GLU A CA 1
ATOM 727 C C . GLU A 1 94 ? -7.412 7.429 -0.508 1.00 96.62 94 GLU A C 1
ATOM 729 O O . GLU A 1 94 ? -8.352 7.866 0.159 1.00 96.62 94 GLU A O 1
ATOM 734 N N . ALA A 1 95 ? -7.423 6.200 -1.030 1.00 96.81 95 ALA A N 1
ATOM 735 C CA . ALA A 1 95 ? -8.531 5.274 -0.838 1.00 96.81 95 ALA A CA 1
ATOM 736 C C . ALA A 1 95 ? -8.718 4.902 0.645 1.00 96.81 95 ALA A C 1
ATOM 738 O O . ALA A 1 95 ? -9.843 4.949 1.142 1.00 96.81 95 ALA A O 1
ATOM 739 N N . LEU A 1 96 ? -7.634 4.614 1.377 1.00 96.38 96 LEU A N 1
ATOM 740 C CA . LEU A 1 96 ? -7.678 4.354 2.823 1.00 96.38 96 LEU A CA 1
ATOM 741 C C . LEU A 1 96 ? -8.219 5.557 3.604 1.00 96.38 96 LEU A C 1
ATOM 743 O O . LEU A 1 96 ? -9.094 5.403 4.455 1.00 96.38 96 LEU A O 1
ATOM 747 N N . LEU A 1 97 ? -7.741 6.764 3.296 1.00 95.31 97 LEU A N 1
ATOM 748 C CA . LEU A 1 97 ? -8.228 7.987 3.937 1.00 95.31 97 LEU A CA 1
ATOM 749 C C . LEU A 1 97 ? -9.704 8.242 3.624 1.00 95.31 97 LEU A C 1
ATOM 751 O O . LEU A 1 97 ? -10.457 8.667 4.502 1.00 95.31 97 LEU A O 1
ATOM 755 N N . SER A 1 98 ? -10.129 7.960 2.393 1.00 96.31 98 SER A N 1
ATOM 756 C CA . SER A 1 98 ? -11.532 8.048 1.999 1.00 96.31 98 SER A CA 1
ATOM 757 C C . SER A 1 98 ? -12.393 7.060 2.776 1.00 96.31 98 SER A C 1
ATOM 759 O O . SER A 1 98 ? -13.429 7.455 3.302 1.00 96.31 98 SER A O 1
ATOM 761 N N . ALA A 1 99 ? -11.942 5.815 2.934 1.00 95.44 99 ALA A N 1
ATOM 762 C CA . ALA A 1 99 ? -12.647 4.816 3.728 1.00 95.44 99 ALA A CA 1
A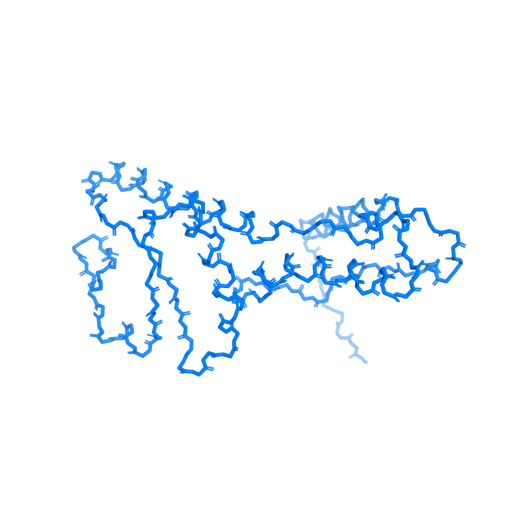TOM 763 C C . ALA A 1 99 ? -12.801 5.253 5.196 1.00 95.44 99 ALA A C 1
ATOM 765 O O . ALA A 1 99 ? -13.885 5.126 5.765 1.00 95.44 99 ALA A O 1
ATOM 766 N N . CYS A 1 100 ? -11.762 5.849 5.794 1.00 93.31 100 CYS A N 1
ATOM 767 C CA . CYS A 1 100 ? -11.849 6.413 7.143 1.00 93.31 100 CYS A CA 1
ATOM 768 C C . CYS A 1 100 ? -12.907 7.521 7.243 1.00 93.31 100 CYS A C 1
ATOM 770 O O . CYS A 1 100 ? -13.687 7.527 8.193 1.00 93.31 100 CYS A O 1
ATOM 772 N N . ARG A 1 101 ? -12.966 8.443 6.271 1.00 93.19 101 ARG A N 1
ATOM 773 C CA . ARG A 1 101 ? -13.992 9.503 6.246 1.00 93.19 101 ARG A CA 1
ATOM 774 C C . ARG A 1 101 ? -15.398 8.925 6.121 1.00 93.19 101 ARG A C 1
ATOM 776 O O . ARG A 1 101 ? -16.263 9.273 6.916 1.00 93.19 101 ARG A O 1
ATOM 783 N N . MET A 1 102 ? -15.593 7.982 5.203 1.00 94.81 102 MET A N 1
ATOM 784 C CA . MET A 1 102 ? -16.880 7.307 5.024 1.00 94.81 102 MET A CA 1
ATOM 785 C C . MET A 1 102 ? -17.327 6.591 6.306 1.00 94.81 102 MET A C 1
ATOM 787 O O . MET A 1 102 ? -18.505 6.613 6.653 1.00 94.81 102 MET A O 1
ATOM 791 N N . TYR A 1 103 ? -16.390 6.005 7.058 1.00 92.00 103 TYR A N 1
ATOM 792 C CA . TYR A 1 103 ? -16.688 5.403 8.357 1.00 92.00 103 TYR A CA 1
ATOM 793 C C . TYR A 1 103 ? -17.129 6.438 9.412 1.00 92.00 103 TYR A C 1
ATOM 795 O O . TYR A 1 103 ? -18.076 6.176 10.154 1.00 92.00 103 TYR A O 1
ATOM 803 N N . VAL A 1 104 ? -16.496 7.620 9.470 1.00 91.25 104 VAL A N 1
ATOM 804 C CA . VAL A 1 104 ? -16.922 8.737 10.347 1.00 91.25 104 VAL A CA 1
ATOM 805 C C . VAL A 1 104 ? -18.341 9.187 10.014 1.00 91.25 104 VAL A C 1
ATOM 807 O O . VAL A 1 104 ? -19.170 9.356 10.911 1.00 91.25 104 VAL A O 1
ATOM 810 N N . GLU A 1 105 ? -18.610 9.409 8.729 1.00 92.88 105 GLU A N 1
ATOM 811 C CA . GLU A 1 105 ? -19.902 9.883 8.230 1.00 92.88 105 GLU A CA 1
ATOM 812 C C . GLU A 1 105 ? -21.007 8.892 8.587 1.00 92.88 105 GLU A C 1
ATOM 814 O O . GLU A 1 105 ? -22.059 9.267 9.107 1.00 92.88 105 GLU A O 1
ATOM 819 N N . ASP A 1 106 ? -20.739 7.605 8.391 1.00 91.31 106 ASP A N 1
ATOM 820 C CA . ASP A 1 106 ? -21.694 6.565 8.714 1.00 91.31 106 ASP A CA 1
ATOM 821 C C . ASP A 1 106 ? -21.888 6.378 10.232 1.00 91.31 106 ASP A C 1
ATOM 823 O O . ASP A 1 106 ? -23.019 6.177 10.678 1.00 91.31 106 ASP A O 1
ATOM 827 N N . CYS A 1 107 ? -20.844 6.542 11.053 1.00 89.25 107 CYS A N 1
ATOM 828 C CA . CYS A 1 107 ? -21.000 6.623 12.510 1.00 89.25 107 CYS A CA 1
ATOM 829 C C . CYS A 1 107 ? -21.904 7.796 12.908 1.00 89.25 107 CYS A C 1
ATOM 831 O O . CYS A 1 107 ? -22.835 7.613 13.692 1.00 89.25 107 CYS A O 1
ATOM 833 N N . SER A 1 108 ? -21.680 8.973 12.322 1.00 90.50 108 SER A N 1
ATOM 834 C CA . SER A 1 108 ? -22.476 10.178 12.583 1.00 90.50 108 SER A CA 1
ATOM 835 C C . SER A 1 108 ? -23.947 9.957 12.232 1.00 90.50 108 SER A C 1
ATOM 837 O O . SER A 1 108 ? -24.828 10.245 13.038 1.00 90.50 108 SER A O 1
ATOM 839 N N . ARG A 1 109 ? -24.223 9.340 11.076 1.00 92.50 109 ARG A N 1
ATOM 840 C CA . ARG A 1 109 ? -25.579 8.971 10.635 1.00 92.50 109 ARG A CA 1
ATOM 841 C C . ARG A 1 109 ? -26.272 7.995 11.594 1.00 92.50 109 ARG A C 1
ATOM 843 O O . ARG A 1 109 ? -27.495 7.993 11.696 1.00 92.50 109 ARG A O 1
ATOM 850 N N . ARG A 1 110 ? -25.495 7.165 12.294 1.00 89.56 110 ARG A N 1
ATOM 851 C CA . ARG A 1 110 ? -25.964 6.214 13.312 1.00 89.56 110 ARG A CA 1
ATOM 852 C C . ARG A 1 110 ? -25.979 6.797 14.734 1.00 89.56 110 ARG A C 1
ATOM 854 O O . ARG A 1 110 ? -26.227 6.050 15.675 1.00 89.56 110 ARG A O 1
ATOM 861 N N . ASN A 1 111 ? -25.734 8.101 14.902 1.00 88.75 111 ASN A N 1
ATOM 862 C CA . ASN A 1 111 ? -25.588 8.777 16.198 1.00 88.75 111 ASN A CA 1
ATOM 863 C C . ASN A 1 111 ? -24.481 8.173 17.087 1.00 88.75 111 ASN A C 1
ATOM 865 O O . ASN A 1 111 ? -24.587 8.150 18.313 1.00 88.75 111 ASN A O 1
ATOM 869 N N . LEU A 1 112 ? -23.408 7.673 16.469 1.00 85.50 112 LEU A N 1
ATOM 870 C CA . LEU A 1 112 ? -22.238 7.121 17.147 1.00 85.50 112 LEU A CA 1
ATOM 871 C C . LEU A 1 112 ? -21.097 8.140 17.161 1.00 85.50 112 LEU A C 1
ATOM 873 O O . LEU A 1 112 ? -20.773 8.748 16.143 1.00 85.50 112 LEU A O 1
ATOM 877 N N . ILE A 1 113 ? -20.422 8.265 18.304 1.00 82.94 113 ILE A N 1
ATOM 878 C CA . ILE A 1 113 ? -19.209 9.080 18.420 1.00 82.94 113 ILE A CA 1
ATOM 879 C C . ILE A 1 113 ? -18.032 8.279 17.862 1.00 82.94 113 ILE A C 1
ATOM 881 O O . ILE A 1 113 ? -17.685 7.220 18.397 1.00 82.94 113 ILE A O 1
ATOM 885 N N . ALA A 1 114 ? -17.417 8.791 16.798 1.00 79.88 114 ALA A N 1
ATOM 886 C CA . ALA A 1 114 ? -16.191 8.249 16.230 1.00 79.88 114 ALA A CA 1
ATOM 887 C C . ALA A 1 114 ? -14.990 9.075 16.715 1.00 79.88 114 ALA A C 1
ATOM 889 O O . ALA A 1 114 ? -14.636 10.095 16.127 1.00 79.88 114 ALA A O 1
ATOM 890 N N . SER A 1 115 ? -14.375 8.648 17.816 1.00 78.25 115 SER A N 1
ATOM 891 C CA . SER A 1 115 ? -13.102 9.187 18.299 1.00 78.25 115 SER A CA 1
ATOM 892 C C . SER A 1 115 ? -11.983 8.171 18.058 1.00 78.25 115 SER A C 1
ATOM 894 O O . SER A 1 115 ? -12.217 6.966 18.087 1.00 78.25 115 SER A O 1
ATOM 896 N N . ASN A 1 116 ? -10.763 8.655 17.802 1.00 78.88 116 ASN A N 1
ATOM 897 C CA . ASN A 1 116 ? -9.550 7.828 17.684 1.00 78.88 116 ASN A CA 1
ATOM 898 C C . ASN A 1 116 ? -9.622 6.708 16.624 1.00 78.88 116 ASN A C 1
ATOM 900 O O . ASN A 1 116 ? -9.204 5.572 16.857 1.00 78.88 116 ASN A O 1
ATOM 904 N N . ILE A 1 117 ? -10.143 7.028 15.436 1.00 86.75 117 ILE A N 1
ATOM 905 C CA . ILE A 1 117 ? -10.232 6.074 14.323 1.00 86.75 117 ILE A CA 1
ATOM 906 C C . ILE A 1 117 ? -8.838 5.597 13.934 1.00 86.75 117 ILE A C 1
ATOM 908 O O . ILE A 1 117 ? -7.914 6.391 13.754 1.00 86.75 117 ILE A O 1
ATOM 912 N N . SER A 1 118 ? -8.721 4.283 13.793 1.00 90.94 118 SER A N 1
ATOM 913 C CA . SER A 1 118 ? -7.466 3.607 13.511 1.00 90.94 118 SER A CA 1
ATOM 914 C C . SER A 1 118 ? -7.635 2.672 12.322 1.00 90.94 118 SER A C 1
ATOM 916 O O . SER A 1 118 ? -8.654 1.995 12.197 1.00 90.94 118 SER A O 1
ATOM 918 N N . ILE A 1 119 ? -6.624 2.611 11.462 1.00 93.94 119 ILE A N 1
ATOM 919 C CA . ILE A 1 119 ? -6.533 1.608 10.403 1.00 93.94 119 ILE A CA 1
ATOM 920 C C . ILE A 1 119 ? -5.852 0.380 10.997 1.00 93.94 119 ILE A C 1
ATOM 922 O O . ILE A 1 119 ? -4.701 0.447 11.425 1.00 93.94 119 ILE A O 1
ATOM 926 N N . LEU A 1 120 ? -6.562 -0.744 11.031 1.00 93.38 120 LEU A N 1
ATOM 927 C CA . LEU A 1 120 ? -6.015 -2.011 11.497 1.00 93.38 120 LEU A CA 1
ATOM 928 C C . LEU A 1 120 ? -5.409 -2.791 10.325 1.00 93.38 120 LEU A C 1
ATOM 930 O O . LEU A 1 120 ? -6.126 -3.261 9.444 1.00 93.38 120 LEU A O 1
ATOM 934 N N . VAL A 1 121 ? -4.092 -2.970 10.345 1.00 94.06 121 VAL A N 1
ATOM 935 C CA . VAL A 1 121 ? -3.364 -3.858 9.438 1.00 94.06 121 VAL A CA 1
ATOM 936 C C . VAL A 1 121 ? -3.252 -5.229 10.094 1.00 94.06 121 VAL A C 1
ATOM 938 O O . VAL A 1 121 ? -2.585 -5.402 11.117 1.00 94.06 121 VAL A O 1
ATOM 941 N N . VAL A 1 122 ? -3.920 -6.214 9.498 1.00 92.88 122 VAL A N 1
ATOM 942 C CA . VAL A 1 122 ? -3.884 -7.597 9.976 1.00 92.88 122 VAL A CA 1
ATOM 943 C C . VAL A 1 122 ? -2.752 -8.345 9.284 1.00 92.88 122 VAL A C 1
ATOM 945 O O . VAL A 1 122 ? -2.732 -8.430 8.058 1.00 92.88 122 VAL A O 1
ATOM 948 N N . VAL A 1 123 ? -1.817 -8.888 10.064 1.00 93.12 123 VAL A N 1
ATOM 949 C CA . VAL A 1 123 ? -0.600 -9.535 9.545 1.00 93.12 123 VAL A CA 1
ATOM 950 C C . VAL A 1 123 ? -0.501 -11.010 9.925 1.00 93.12 123 VAL A C 1
ATOM 952 O O . VAL A 1 123 ? -1.019 -11.461 10.950 1.00 93.12 123 VAL A O 1
ATOM 955 N N . GLY A 1 124 ? 0.195 -11.790 9.100 1.00 90.12 124 GLY A N 1
ATOM 956 C CA . GLY A 1 124 ? 0.570 -13.158 9.454 1.00 90.12 124 GLY A CA 1
ATOM 957 C C . GLY A 1 124 ? 1.646 -13.192 10.548 1.00 90.12 124 GLY A C 1
ATOM 958 O O . GLY A 1 124 ? 2.427 -12.256 10.694 1.00 90.12 124 GLY A O 1
ATOM 959 N N . LYS A 1 125 ? 1.738 -14.303 11.295 1.00 86.06 125 LYS A N 1
ATOM 960 C CA . LYS A 1 125 ? 2.767 -14.504 12.341 1.00 86.06 125 LYS A CA 1
ATOM 961 C C . LYS A 1 125 ? 4.201 -14.357 11.810 1.00 86.06 125 LYS A C 1
ATOM 963 O O . LYS A 1 125 ? 5.066 -13.865 12.520 1.00 86.06 125 LYS A O 1
ATOM 968 N N . ASN A 1 126 ? 4.422 -14.757 10.559 1.00 87.81 126 ASN A N 1
ATOM 969 C CA . ASN A 1 126 ? 5.708 -14.691 9.865 1.00 87.81 126 ASN A CA 1
ATOM 970 C C . ASN A 1 126 ? 5.569 -13.859 8.581 1.00 87.81 126 ASN A C 1
ATOM 972 O O . ASN A 1 126 ? 5.850 -14.355 7.489 1.00 87.81 126 ASN A O 1
ATOM 976 N N . GLU A 1 127 ? 5.050 -12.635 8.703 1.00 90.44 127 GLU A N 1
ATOM 977 C CA . GLU A 1 127 ? 4.886 -11.720 7.571 1.00 90.44 127 GLU A CA 1
ATOM 978 C C . GLU A 1 127 ? 6.227 -11.469 6.866 1.00 90.44 127 GLU A C 1
ATOM 980 O O . GLU A 1 127 ? 7.201 -11.043 7.487 1.00 90.44 127 GLU A O 1
ATOM 985 N N . LYS A 1 128 ? 6.272 -11.736 5.559 1.00 90.94 128 LYS A N 1
ATOM 986 C CA . LYS A 1 128 ? 7.492 -11.623 4.747 1.00 90.94 128 LYS A CA 1
ATOM 987 C C . LYS A 1 128 ? 7.527 -10.332 3.944 1.00 90.94 128 LYS A C 1
ATOM 989 O O . LYS A 1 128 ? 8.605 -9.804 3.690 1.00 90.94 128 LYS A O 1
ATOM 994 N N . ASN A 1 129 ? 6.368 -9.798 3.569 1.00 93.44 129 ASN A N 1
ATOM 995 C CA . ASN A 1 129 ? 6.264 -8.617 2.722 1.00 93.44 129 ASN A CA 1
ATOM 996 C C . ASN A 1 129 ? 6.140 -7.320 3.543 1.00 93.44 129 ASN A C 1
ATOM 998 O O . ASN A 1 129 ? 5.416 -6.387 3.193 1.00 93.44 129 ASN A O 1
ATOM 1002 N N . ILE A 1 130 ? 6.857 -7.248 4.669 1.00 94.25 130 ILE A N 1
ATOM 1003 C CA . ILE A 1 130 ? 6.770 -6.111 5.590 1.00 94.25 130 ILE A CA 1
ATOM 1004 C C . ILE A 1 130 ? 7.256 -4.809 4.946 1.00 94.25 130 ILE A C 1
ATOM 1006 O O . ILE A 1 130 ? 6.715 -3.747 5.231 1.00 94.25 130 ILE A O 1
ATOM 1010 N N . TYR A 1 131 ? 8.244 -4.864 4.052 1.00 95.94 131 TYR A N 1
ATOM 1011 C CA . TYR A 1 131 ? 8.781 -3.661 3.413 1.00 95.94 131 TYR A CA 1
ATOM 1012 C C . TYR A 1 131 ? 7.757 -2.960 2.523 1.00 95.94 131 TYR A C 1
ATOM 1014 O O . TYR A 1 131 ? 7.715 -1.732 2.509 1.00 95.94 131 TYR A O 1
ATOM 1022 N N . ASP A 1 132 ? 6.901 -3.717 1.840 1.00 97.31 132 ASP A N 1
ATOM 1023 C CA . ASP A 1 132 ? 5.810 -3.160 1.047 1.00 97.31 132 ASP A CA 1
ATOM 1024 C C . ASP A 1 132 ? 4.749 -2.501 1.922 1.00 97.31 132 ASP A C 1
ATOM 1026 O O . ASP A 1 132 ? 4.391 -1.343 1.699 1.00 97.31 132 ASP A O 1
ATOM 1030 N N . GLN A 1 133 ? 4.346 -3.182 2.997 1.00 95.56 133 GLN A N 1
ATOM 1031 C CA . GLN A 1 133 ? 3.418 -2.631 3.983 1.00 95.56 133 GLN A CA 1
ATOM 1032 C C . GLN A 1 133 ? 3.968 -1.336 4.594 1.00 95.56 133 GLN A C 1
ATOM 1034 O O . GLN A 1 133 ? 3.265 -0.332 4.678 1.00 95.56 133 GLN A O 1
ATOM 1039 N N . ARG A 1 134 ? 5.251 -1.315 4.973 1.00 95.00 134 ARG A N 1
ATOM 1040 C CA . ARG A 1 134 ? 5.905 -0.128 5.538 1.00 95.00 134 ARG A CA 1
ATOM 1041 C C . ARG A 1 134 ? 6.072 0.987 4.514 1.00 95.00 134 ARG A C 1
ATOM 1043 O O . ARG A 1 134 ? 5.923 2.147 4.882 1.00 95.00 134 ARG A O 1
ATOM 1050 N N . ALA A 1 135 ? 6.356 0.670 3.252 1.00 96.62 135 ALA A N 1
ATOM 1051 C CA . ALA A 1 135 ? 6.421 1.668 2.190 1.00 96.62 135 ALA A CA 1
ATOM 1052 C C . ALA A 1 135 ? 5.059 2.343 1.978 1.00 96.62 135 ALA A C 1
ATOM 1054 O O . ALA A 1 135 ? 4.994 3.572 1.916 1.00 96.62 135 ALA A O 1
ATOM 1055 N N . LEU A 1 136 ? 3.986 1.549 1.951 1.00 96.94 136 LEU A N 1
ATOM 1056 C CA . LEU A 1 136 ? 2.618 2.035 1.817 1.00 96.94 136 LEU A CA 1
ATOM 1057 C C . LEU A 1 136 ? 2.177 2.862 3.033 1.00 96.94 136 LEU A C 1
ATOM 1059 O O . LEU A 1 136 ? 1.752 4.004 2.883 1.00 96.94 136 LEU A O 1
ATOM 1063 N N . ILE A 1 137 ? 2.323 2.325 4.246 1.00 96.81 137 ILE A N 1
ATOM 1064 C CA . ILE A 1 137 ? 1.939 3.039 5.472 1.00 96.81 137 ILE A CA 1
ATOM 1065 C C . ILE A 1 137 ? 2.818 4.274 5.702 1.00 96.81 137 ILE A C 1
ATOM 1067 O O . ILE A 1 137 ? 2.334 5.285 6.199 1.00 96.81 137 ILE A O 1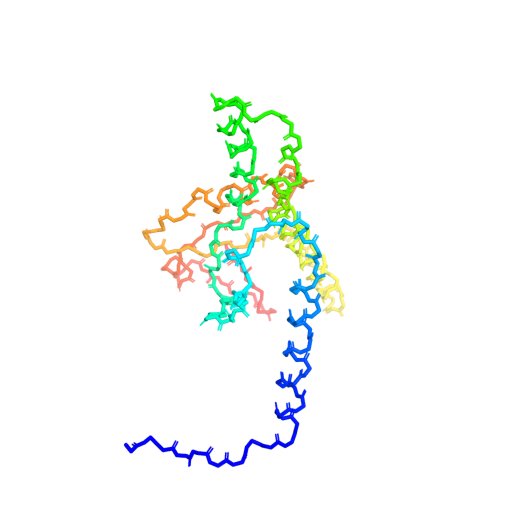
ATOM 1071 N N . GLY A 1 138 ? 4.083 4.247 5.283 1.00 96.44 138 GLY A N 1
ATOM 1072 C CA . GLY A 1 138 ? 4.937 5.433 5.278 1.00 96.44 138 GLY A CA 1
ATOM 1073 C C . GLY A 1 138 ? 4.381 6.544 4.385 1.00 96.44 138 GLY A C 1
ATOM 1074 O O . GLY A 1 138 ? 4.322 7.690 4.820 1.00 96.44 138 GLY A O 1
ATOM 1075 N N . CYS A 1 139 ? 3.914 6.212 3.175 1.00 96.31 139 CYS A N 1
ATOM 1076 C CA . CYS A 1 139 ? 3.244 7.169 2.284 1.00 96.31 139 CYS A CA 1
ATOM 1077 C C . CYS A 1 139 ? 1.995 7.777 2.950 1.00 96.31 139 CYS A C 1
ATOM 1079 O O . CYS A 1 139 ? 1.838 8.999 2.976 1.00 96.31 139 CYS A O 1
ATOM 1081 N N . LEU A 1 140 ? 1.168 6.938 3.581 1.00 96.81 140 LEU A N 1
ATOM 1082 C CA . LEU A 1 140 ? -0.009 7.362 4.341 1.00 96.81 140 LEU A CA 1
ATOM 1083 C C . LEU A 1 140 ? 0.321 8.341 5.468 1.00 96.81 140 LEU A C 1
ATOM 1085 O O . LEU A 1 140 ? -0.299 9.399 5.555 1.00 96.81 140 LEU A O 1
ATOM 1089 N N . LEU A 1 141 ? 1.297 8.013 6.310 1.00 95.88 141 LEU A N 1
ATOM 1090 C CA . LEU A 1 141 ? 1.649 8.836 7.466 1.00 95.88 141 LEU A CA 1
ATOM 1091 C C . LEU A 1 141 ? 2.349 10.140 7.073 1.00 95.88 141 LEU A C 1
ATOM 1093 O O . LEU A 1 141 ? 2.173 11.143 7.755 1.00 95.88 141 LEU A O 1
ATOM 1097 N N . LEU A 1 142 ? 3.097 10.161 5.967 1.00 95.38 142 LEU A N 1
ATOM 1098 C CA . LEU A 1 142 ? 3.667 11.404 5.439 1.00 95.38 142 LEU A CA 1
ATOM 1099 C C . LEU A 1 142 ? 2.575 12.368 4.960 1.00 95.38 142 LEU A C 1
ATOM 1101 O O . LEU A 1 142 ? 2.684 13.571 5.184 1.00 95.38 142 LEU A O 1
ATOM 1105 N N . LYS A 1 143 ? 1.509 11.851 4.336 1.00 93.06 143 LYS A N 1
ATOM 1106 C CA . LYS A 1 143 ? 0.365 12.665 3.900 1.00 93.06 143 LYS A CA 1
ATOM 1107 C C . LYS A 1 143 ? -0.565 13.057 5.042 1.00 93.06 143 LYS A C 1
ATOM 1109 O O . LYS A 1 143 ? -1.099 14.163 5.051 1.00 93.06 143 LYS A O 1
ATOM 1114 N N . ASN A 1 144 ? -0.791 12.150 5.988 1.00 92.81 144 ASN A N 1
ATOM 1115 C CA . ASN A 1 144 ? -1.684 12.370 7.117 1.00 92.81 144 ASN A CA 1
ATOM 1116 C C . ASN A 1 144 ? -1.065 11.842 8.423 1.00 92.81 144 ASN A C 1
ATOM 1118 O O . ASN A 1 144 ? -1.403 10.743 8.871 1.00 92.81 144 ASN A O 1
ATOM 1122 N N . PRO A 1 145 ? -0.200 12.641 9.079 1.00 92.81 145 PRO A N 1
ATOM 1123 C CA . PRO A 1 145 ? 0.529 12.213 10.278 1.00 92.81 145 PRO A CA 1
ATOM 1124 C C . PRO A 1 145 ? -0.357 11.910 11.489 1.00 92.81 145 PRO A C 1
ATOM 1126 O O . PRO A 1 145 ? 0.107 11.329 12.464 1.00 92.81 145 PRO A O 1
ATOM 1129 N N . LYS A 1 146 ? -1.623 12.345 11.459 1.00 89.94 146 LYS A N 1
ATOM 1130 C CA . LYS A 1 146 ? -2.579 12.169 12.559 1.00 89.94 146 LYS A CA 1
ATOM 1131 C C . LYS A 1 146 ? -3.349 10.853 12.475 1.00 89.94 146 LYS A C 1
ATOM 1133 O O . LYS A 1 146 ? -4.025 10.499 13.437 1.00 89.94 146 LYS A O 1
ATOM 1138 N N . VAL A 1 147 ? -3.301 10.157 11.337 1.00 91.31 147 VAL A N 1
ATOM 1139 C CA . VAL A 1 147 ? -3.967 8.861 11.198 1.00 91.31 147 VAL A CA 1
ATOM 1140 C C . VAL A 1 147 ? -3.265 7.835 12.081 1.00 91.31 147 VAL A C 1
ATOM 1142 O O . VAL A 1 147 ? -2.044 7.696 12.036 1.00 91.31 147 VAL A O 1
ATOM 1145 N N . ASN A 1 148 ? -4.045 7.097 12.871 1.00 92.12 148 ASN A N 1
ATOM 1146 C CA . ASN A 1 148 ? -3.513 5.994 13.657 1.00 92.12 148 ASN A CA 1
ATOM 1147 C C . ASN A 1 148 ? -3.524 4.701 12.834 1.00 92.12 148 ASN A C 1
ATOM 1149 O O . ASN A 1 148 ? -4.507 4.399 12.153 1.00 92.12 148 ASN A O 1
ATOM 1153 N N . VAL A 1 149 ? -2.448 3.921 12.916 1.00 94.25 149 VAL A N 1
ATOM 1154 C CA . VAL A 1 149 ? -2.323 2.627 12.234 1.00 94.25 149 VAL A CA 1
ATOM 1155 C C . VAL A 1 149 ? -1.841 1.587 13.234 1.00 94.25 149 VAL A C 1
ATOM 1157 O O . VAL A 1 149 ? -0.782 1.741 13.838 1.00 94.25 149 VAL A O 1
ATOM 1160 N N . LEU A 1 150 ? -2.608 0.512 13.384 1.00 92.06 150 LEU A N 1
ATOM 1161 C CA . LEU A 1 150 ? -2.320 -0.587 14.301 1.00 92.06 150 LEU A CA 1
ATOM 1162 C C . LEU A 1 150 ? -1.940 -1.834 13.509 1.00 92.06 150 LEU A C 1
ATOM 1164 O O . LEU A 1 150 ? -2.522 -2.105 12.463 1.00 92.06 150 LEU A O 1
ATOM 1168 N N . TYR A 1 151 ? -0.982 -2.605 14.018 1.00 92.25 151 TYR A N 1
ATOM 1169 C CA . TYR A 1 151 ? -0.567 -3.878 13.433 1.00 92.25 151 TYR A CA 1
ATOM 1170 C C . TYR A 1 151 ? -0.851 -4.996 14.421 1.00 92.25 151 TYR A C 1
ATOM 1172 O O . TYR A 1 151 ? -0.273 -5.015 15.507 1.00 92.25 151 TYR A O 1
ATOM 1180 N N . HIS A 1 152 ? -1.687 -5.950 14.029 1.00 91.31 152 HIS A N 1
ATOM 1181 C CA . HIS A 1 152 ? -1.990 -7.105 14.868 1.00 91.31 152 HIS A CA 1
ATOM 1182 C C . HIS A 1 152 ? -2.061 -8.386 14.050 1.00 91.31 152 HIS A C 1
ATOM 1184 O O . HIS A 1 152 ? -2.496 -8.396 12.900 1.00 91.31 152 HIS A O 1
ATOM 1190 N N . SER A 1 153 ? -1.635 -9.489 14.662 1.00 90.12 153 SER A N 1
ATOM 1191 C CA . SER A 1 153 ? -1.757 -10.808 14.057 1.00 90.12 153 SER A CA 1
ATOM 1192 C C . SER A 1 153 ? -3.138 -11.399 14.296 1.00 90.12 153 SER A C 1
ATOM 1194 O O . SER A 1 153 ? -3.757 -11.126 15.322 1.00 90.12 153 SER A O 1
ATOM 1196 N N . PHE A 1 154 ? -3.594 -12.287 13.410 1.00 86.19 154 PHE A N 1
ATOM 1197 C CA . PHE A 1 154 ? -4.839 -13.035 13.633 1.00 86.19 154 PHE A CA 1
ATOM 1198 C C . PHE A 1 154 ? -4.887 -13.747 14.992 1.00 86.19 154 PHE A C 1
ATOM 1200 O O . PHE A 1 154 ? -5.953 -13.836 15.592 1.00 86.19 154 PHE A O 1
ATOM 1207 N N . ASP A 1 155 ? -3.751 -14.231 15.498 1.00 88.00 155 ASP A N 1
ATOM 1208 C CA . ASP A 1 155 ? -3.700 -14.882 16.809 1.00 88.00 155 ASP A CA 1
ATOM 1209 C C . ASP A 1 155 ? -3.952 -13.900 17.951 1.00 88.00 155 ASP A C 1
ATOM 1211 O O . ASP A 1 155 ? -4.704 -14.222 18.866 1.00 88.00 155 ASP A O 1
ATOM 1215 N N . TYR A 1 156 ? -3.407 -12.683 17.863 1.00 87.19 156 TYR A N 1
ATOM 1216 C CA . TYR A 1 156 ? -3.742 -11.625 18.811 1.00 87.19 156 TYR A CA 1
ATOM 1217 C C . TYR A 1 156 ? -5.220 -11.236 18.705 1.00 87.19 156 TYR A C 1
ATOM 1219 O O . TYR A 1 156 ? -5.891 -11.085 19.722 1.00 87.19 156 TYR A O 1
ATOM 1227 N N . LEU A 1 157 ? -5.749 -11.124 17.482 1.00 86.69 157 LEU A N 1
ATOM 1228 C CA . LEU A 1 157 ? -7.130 -10.697 17.251 1.00 86.69 157 LEU A CA 1
ATOM 1229 C C . LEU A 1 157 ? -8.170 -11.628 17.901 1.00 86.69 157 LEU A C 1
ATOM 1231 O O . LEU A 1 157 ? -9.240 -11.165 18.284 1.00 86.69 157 LEU A O 1
ATOM 1235 N N . LYS A 1 158 ? -7.857 -12.921 18.064 1.00 84.56 158 LYS A N 1
ATOM 1236 C CA . LYS A 1 158 ? -8.748 -13.904 18.708 1.00 84.56 158 LYS A CA 1
ATOM 1237 C C . LYS A 1 158 ? -8.974 -13.642 20.196 1.00 84.56 158 LYS A C 1
ATOM 1239 O O . LYS A 1 158 ? -10.028 -13.995 20.712 1.00 84.56 158 LYS A O 1
ATOM 1244 N N . THR A 1 159 ? -7.979 -13.096 20.890 1.00 85.81 159 THR A N 1
ATOM 1245 C CA . THR A 1 159 ? -7.995 -12.987 22.359 1.00 85.81 159 THR A CA 1
ATOM 1246 C C . THR A 1 159 ? -7.928 -11.552 22.861 1.00 85.81 159 THR A C 1
ATOM 1248 O O . THR A 1 159 ? -8.358 -11.279 23.977 1.00 85.81 159 THR A O 1
ATOM 1251 N N . GLY A 1 160 ? -7.349 -10.647 22.071 1.00 79.12 160 GLY A N 1
ATOM 1252 C CA . GLY A 1 160 ? -7.066 -9.270 22.465 1.00 79.12 160 GLY A CA 1
ATOM 1253 C C . GLY A 1 160 ? -8.181 -8.277 22.152 1.00 79.12 160 GLY A C 1
ATOM 1254 O O . GLY A 1 160 ? -8.172 -7.190 22.709 1.00 79.12 160 GLY A O 1
ATOM 1255 N N . LEU A 1 161 ? -9.141 -8.632 21.295 1.00 80.12 161 LEU A N 1
ATOM 1256 C CA . LEU A 1 161 ? -10.165 -7.694 20.840 1.00 80.12 161 LEU A CA 1
ATOM 1257 C C . LEU A 1 161 ? -11.493 -7.885 21.546 1.00 80.12 161 LEU A C 1
ATOM 1259 O O . LEU A 1 161 ? -11.924 -9.006 21.825 1.00 80.12 161 LEU A O 1
ATOM 1263 N N . LYS A 1 162 ? -12.190 -6.768 21.739 1.00 80.75 162 LYS A N 1
ATOM 1264 C CA . LYS A 1 162 ? -13.579 -6.755 22.190 1.00 80.75 162 LYS A CA 1
ATOM 1265 C C . LYS A 1 162 ? -14.414 -5.926 21.234 1.00 80.75 162 LYS A C 1
ATOM 1267 O O . LYS A 1 162 ? -13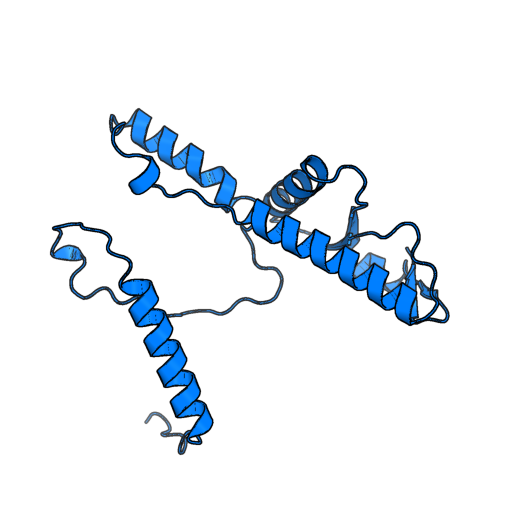.951 -4.930 20.683 1.00 80.75 162 LYS A O 1
ATOM 1272 N N . LEU A 1 163 ? -15.654 -6.351 21.042 1.00 82.00 163 LEU A N 1
ATOM 1273 C CA . LEU A 1 163 ? -16.654 -5.530 20.381 1.00 82.00 163 LEU A CA 1
ATOM 1274 C C . LEU A 1 163 ? -17.400 -4.716 21.434 1.00 82.00 163 LEU A C 1
ATOM 1276 O O . LEU A 1 163 ? -17.684 -5.226 22.520 1.00 82.00 163 LEU A O 1
ATOM 1280 N N . ASP A 1 164 ? -17.723 -3.464 21.121 1.00 80.62 164 ASP A N 1
ATOM 1281 C CA . ASP A 1 164 ? -18.690 -2.722 21.927 1.00 80.62 164 ASP A CA 1
ATOM 1282 C C . ASP A 1 164 ? -20.135 -3.127 21.604 1.00 80.62 164 ASP A C 1
ATOM 1284 O O . ASP A 1 164 ? -20.412 -3.951 20.730 1.00 80.62 164 ASP A O 1
ATOM 1288 N N . VAL A 1 165 ? -21.079 -2.490 22.298 1.00 82.69 165 VAL A N 1
ATOM 1289 C CA . VAL A 1 165 ? -22.525 -2.679 22.103 1.00 82.69 165 VAL A CA 1
ATOM 1290 C C . VAL A 1 165 ? -23.007 -2.360 20.680 1.00 82.69 165 VAL A C 1
ATOM 1292 O O . VAL A 1 165 ? -24.097 -2.772 20.302 1.00 82.69 165 VAL A O 1
ATOM 1295 N N . ASN A 1 166 ? -22.195 -1.666 19.875 1.00 77.25 166 ASN A N 1
ATOM 1296 C CA . ASN A 1 166 ? -22.476 -1.308 18.486 1.00 77.25 166 ASN A CA 1
ATOM 1297 C C . ASN A 1 166 ? -21.683 -2.172 17.487 1.00 77.25 166 ASN A C 1
ATOM 1299 O O . ASN A 1 166 ? -21.595 -1.820 16.310 1.00 77.25 166 ASN A O 1
ATOM 1303 N N . SER A 1 167 ? -21.097 -3.291 17.938 1.00 76.19 167 SER A N 1
ATOM 1304 C CA . SER A 1 167 ? -20.238 -4.177 17.136 1.00 76.19 167 SER A CA 1
ATOM 1305 C C . SER A 1 167 ? -19.009 -3.484 16.533 1.00 76.19 167 SER A C 1
ATOM 1307 O O . SER A 1 167 ? -18.503 -3.901 15.490 1.00 76.19 167 SER A O 1
ATOM 1309 N N . ARG A 1 168 ? -18.510 -2.421 17.175 1.00 77.31 168 ARG A N 1
ATOM 1310 C CA . ARG A 1 168 ? -17.267 -1.750 16.780 1.00 77.31 168 ARG A CA 1
ATOM 1311 C C . ARG A 1 168 ? -16.083 -2.407 17.465 1.00 77.31 168 ARG A C 1
ATOM 1313 O O . ARG A 1 168 ? -16.169 -2.783 18.631 1.00 77.31 168 ARG A O 1
ATOM 1320 N N . LEU A 1 169 ? -14.979 -2.511 16.737 1.00 75.12 169 LEU A N 1
ATOM 1321 C CA . LEU A 1 169 ? -13.756 -3.130 17.224 1.00 75.12 169 LEU A CA 1
ATOM 1322 C C . LEU A 1 169 ? -12.998 -2.205 18.179 1.00 75.12 169 LEU A C 1
ATOM 1324 O O . LEU A 1 169 ? -12.618 -1.103 17.788 1.00 75.12 169 LEU A O 1
ATOM 1328 N N . PHE A 1 170 ? -12.743 -2.682 19.394 1.00 65.50 170 PHE A N 1
ATOM 1329 C CA . PHE A 1 170 ? -11.833 -2.073 20.359 1.00 65.50 170 PHE A CA 1
ATOM 1330 C C . PHE A 1 170 ? -10.596 -2.957 20.514 1.00 65.50 170 PHE A C 1
ATOM 1332 O O . PHE A 1 170 ? -10.711 -4.180 20.655 1.00 65.50 170 PHE A O 1
ATOM 1339 N N . VAL A 1 171 ? -9.434 -2.305 20.467 1.00 58.09 171 VAL A N 1
ATOM 1340 C CA . VAL A 1 171 ? -8.122 -2.869 20.805 1.00 58.09 171 VAL A CA 1
ATOM 1341 C C . VAL A 1 171 ? -7.780 -2.463 22.229 1.00 58.09 171 VAL A C 1
ATOM 1343 O O . VAL A 1 171 ? -7.976 -1.264 22.537 1.00 58.09 171 VAL A O 1
#